Protein AF-A0A8J9X051-F1 (afdb_monomer_lite)

InterPro domains:
  IPR027417 P-loop containing nucleoside triphosphate hydrolase [G3DSA:3.40.50.300] (1-25)

Organism: Phaeodactylum tricornutum (NCBI:txid2850)

Secondary structure (DSSP, 8-state):
--SSS-HHHHHHHTTS----PPPP---------HHHHHHHHT----TTSTTS----------PPEEEPTTS-EEE--

Foldseek 3Di:
DDDDDDPVVVCVVVPNDDDDDDDDDDDDDDDDDPVRVCVVVVDDDDCPDPPHDPDDPPDDPPWDWDADPPGDTDTDD

pLDDT: mean 80.64, std 16.24, range [45.56, 96.69]

Sequence (77 aa):
MSATLDADLFRSFFGGAPLVTVPGRTFPVATYHLEDILEATNHIIEEHSRYALRQYDARETVSMWVSTKGGERKRQT

Radius of gyration: 30.81 Å; chains: 1; bounding box: 71×49×50 Å

Structure (mmCIF, N/CA/C/O backbone):
data_AF-A0A8J9X051-F1
#
_entry.id   AF-A0A8J9X051-F1
#
loop_
_atom_site.group_PDB
_atom_site.id
_atom_site.type_symbol
_atom_site.label_atom_id
_atom_site.label_alt_id
_atom_site.label_comp_id
_atom_site.label_asym_id
_atom_site.label_entity_id
_atom_site.label_seq_id
_atom_site.pdbx_PDB_ins_code
_atom_site.Cartn_x
_atom_site.Cartn_y
_atom_site.Cartn_z
_atom_site.occupancy
_atom_site.B_iso_or_equiv
_atom_site.auth_seq_id
_atom_site.auth_comp_id
_atom_site.auth_asym_id
_atom_site.auth_atom_id
_atom_site.pdbx_PDB_model_num
ATOM 1 N N . MET A 1 1 ? -14.728 7.196 10.255 1.00 83.69 1 MET A N 1
ATOM 2 C CA . MET A 1 1 ? -14.749 5.849 9.640 1.00 83.69 1 MET A CA 1
ATOM 3 C C . MET A 1 1 ? -13.565 5.749 8.695 1.00 83.69 1 MET A C 1
ATOM 5 O O . MET A 1 1 ? -13.313 6.727 8.005 1.00 83.69 1 MET A O 1
ATOM 9 N N . SER A 1 2 ? -12.829 4.637 8.689 1.00 90.00 2 SER A N 1
ATOM 10 C CA . SER A 1 2 ? -11.698 4.428 7.775 1.00 90.00 2 SER A CA 1
ATOM 11 C C . SER A 1 2 ? -11.475 2.940 7.503 1.00 90.00 2 SER A C 1
ATOM 13 O O . SER A 1 2 ? -11.836 2.115 8.338 1.00 90.00 2 SER A O 1
ATOM 15 N N . ALA A 1 3 ? -10.894 2.621 6.344 1.00 87.56 3 ALA A N 1
ATOM 16 C CA . ALA A 1 3 ? -10.573 1.259 5.916 1.00 87.56 3 ALA A CA 1
ATOM 17 C C . ALA A 1 3 ? -9.113 0.848 6.196 1.00 87.56 3 ALA A C 1
ATOM 19 O O . ALA A 1 3 ? -8.834 -0.341 6.292 1.00 87.56 3 ALA A O 1
ATOM 20 N N . THR A 1 4 ? -8.186 1.806 6.315 1.00 90.81 4 THR A N 1
ATOM 21 C CA . THR A 1 4 ? -6.729 1.541 6.366 1.00 90.81 4 THR A CA 1
ATOM 22 C C . THR A 1 4 ? -5.985 2.310 7.461 1.00 90.81 4 THR A C 1
ATOM 24 O O . THR A 1 4 ? -4.767 2.227 7.566 1.00 90.81 4 THR A O 1
ATOM 27 N N . LEU A 1 5 ? -6.701 3.097 8.258 1.00 91.19 5 LEU A N 1
ATOM 28 C CA . LEU A 1 5 ? -6.125 3.974 9.275 1.00 91.19 5 LEU A CA 1
ATOM 29 C C . LEU A 1 5 ? -5.770 3.209 10.552 1.00 91.19 5 LEU A C 1
ATOM 31 O O . LEU A 1 5 ? -6.479 2.280 10.936 1.00 91.19 5 LEU A O 1
ATOM 35 N N . ASP A 1 6 ? -4.748 3.686 11.258 1.00 93.44 6 ASP A N 1
ATOM 36 C CA . ASP A 1 6 ? -4.478 3.300 12.641 1.00 93.44 6 ASP A CA 1
ATOM 37 C C . ASP A 1 6 ? -5.615 3.779 13.562 1.00 93.44 6 ASP A C 1
ATOM 39 O O . ASP A 1 6 ? -5.773 4.970 13.838 1.00 93.44 6 ASP A O 1
ATOM 43 N N . ALA A 1 7 ? -6.448 2.844 14.012 1.00 94.25 7 ALA A N 1
ATOM 44 C CA . ALA A 1 7 ? -7.608 3.146 14.838 1.00 94.25 7 ALA A CA 1
ATOM 45 C C . ALA A 1 7 ? -7.243 3.535 16.282 1.00 94.25 7 ALA A C 1
ATOM 47 O O . ALA A 1 7 ? -7.972 4.321 16.896 1.00 94.25 7 ALA A O 1
ATOM 48 N N . ASP A 1 8 ? -6.128 3.034 16.817 1.00 93.88 8 ASP A N 1
ATOM 49 C CA . ASP A 1 8 ? -5.721 3.270 18.206 1.00 93.88 8 ASP A CA 1
ATOM 50 C C . ASP A 1 8 ? -5.107 4.661 18.381 1.00 93.88 8 ASP A C 1
ATOM 52 O O . ASP A 1 8 ? -5.381 5.352 19.373 1.00 93.88 8 ASP A O 1
ATOM 56 N N . LEU A 1 9 ? -4.373 5.135 17.370 1.00 95.00 9 LEU A N 1
ATOM 57 C CA . LEU A 1 9 ? -3.909 6.520 17.313 1.00 95.00 9 LEU A CA 1
ATOM 58 C C . LEU A 1 9 ? -5.088 7.499 17.416 1.00 95.00 9 LEU A C 1
ATOM 60 O O . LEU A 1 9 ? -5.070 8.430 18.221 1.00 95.00 9 LEU A O 1
ATOM 64 N N . PHE A 1 10 ? -6.155 7.261 16.654 1.00 94.31 10 PHE A N 1
ATOM 65 C CA . PHE A 1 10 ? -7.325 8.141 16.651 1.00 94.31 10 PHE A CA 1
ATOM 66 C C . PHE A 1 10 ? -8.144 7.997 17.928 1.00 94.31 10 PHE A C 1
ATOM 68 O O . PHE A 1 10 ? -8.598 8.993 18.492 1.00 94.31 10 PHE A O 1
ATOM 75 N N . ARG A 1 11 ? -8.289 6.773 18.436 1.00 94.88 11 ARG A N 1
ATOM 76 C CA . ARG A 1 11 ? -8.933 6.521 19.723 1.00 94.88 11 ARG A CA 1
ATOM 77 C C . ARG A 1 11 ? -8.254 7.288 20.858 1.00 94.88 11 ARG A C 1
ATOM 79 O O . ARG A 1 11 ? -8.956 7.902 21.658 1.00 94.88 11 ARG A O 1
ATOM 86 N N . SER A 1 12 ? -6.922 7.267 20.931 1.00 95.62 12 SER A N 1
ATOM 87 C CA . SER A 1 12 ? -6.171 7.982 21.974 1.00 95.62 12 SER A CA 1
ATOM 88 C C . SER A 1 12 ? -6.271 9.502 21.823 1.00 95.62 12 SER A C 1
ATOM 90 O O . SER A 1 12 ? -6.506 10.192 22.815 1.00 95.62 12 SER A O 1
ATOM 92 N N . PHE A 1 13 ? -6.207 10.015 20.590 1.00 95.75 13 PHE A N 1
ATOM 93 C CA . PHE A 1 13 ? -6.402 11.436 20.296 1.00 95.75 13 PHE A CA 1
ATOM 94 C C . PHE A 1 13 ? -7.771 11.950 20.769 1.00 95.75 13 PHE A C 1
ATOM 96 O O . PHE A 1 13 ? -7.858 13.014 21.378 1.00 95.75 13 PHE A O 1
ATOM 103 N N . PHE A 1 14 ? -8.837 11.173 20.560 1.00 95.69 14 PHE A N 1
ATOM 104 C CA . PHE A 1 14 ? -10.195 11.524 20.993 1.00 95.69 14 PHE A CA 1
ATOM 105 C C . PHE A 1 14 ? -10.520 11.087 22.432 1.00 95.69 14 PHE A C 1
ATOM 107 O O . PHE A 1 14 ? -11.684 10.866 22.765 1.00 95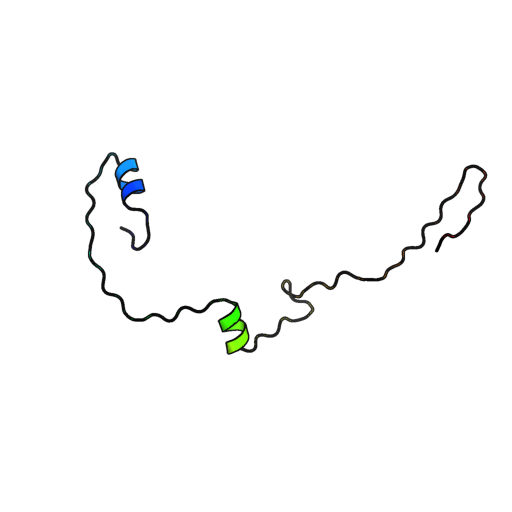.69 14 PHE A O 1
ATOM 114 N N . GLY A 1 15 ? -9.511 10.947 23.297 1.00 94.25 15 GLY A N 1
ATOM 115 C CA . GLY A 1 15 ? -9.727 10.698 24.725 1.00 94.25 15 GLY A CA 1
ATOM 116 C C . GLY A 1 15 ? -10.302 9.315 25.040 1.00 94.25 15 GLY A C 1
ATOM 117 O O . GLY A 1 15 ? -11.067 9.160 25.988 1.00 94.25 15 GLY A O 1
ATOM 118 N N . GLY A 1 16 ? -9.956 8.303 24.243 1.00 94.00 16 GLY A N 1
ATOM 119 C CA . GLY A 1 16 ? -10.393 6.924 24.456 1.00 94.00 16 GLY A CA 1
ATOM 120 C C . GLY A 1 16 ? -11.774 6.605 23.884 1.00 94.00 16 GLY A C 1
ATOM 121 O O . GLY A 1 16 ? -12.414 5.670 24.366 1.00 94.00 16 GLY A O 1
ATOM 122 N N . ALA A 1 17 ? -12.220 7.348 22.865 1.00 94.56 17 ALA A N 1
ATOM 123 C CA . ALA A 1 17 ? -13.515 7.158 22.214 1.00 94.56 17 ALA A CA 1
ATOM 124 C C . ALA A 1 17 ? -13.801 5.679 21.843 1.00 94.56 17 ALA A C 1
ATOM 126 O O . ALA A 1 17 ? -12.874 4.937 21.499 1.00 94.56 17 ALA A O 1
ATOM 127 N N . PRO A 1 18 ? -15.069 5.224 21.888 1.00 94.69 18 PRO A N 1
ATOM 128 C CA . PRO A 1 18 ? -15.422 3.852 21.531 1.00 94.69 18 PRO A CA 1
ATOM 129 C C . PRO A 1 18 ? -14.985 3.493 20.107 1.00 94.69 18 PRO A C 1
ATOM 131 O O . PRO A 1 18 ? -15.254 4.230 19.158 1.00 94.69 18 PRO A O 1
ATOM 134 N N . LEU A 1 19 ? -14.347 2.331 19.963 1.00 93.75 19 LEU A N 1
ATOM 135 C CA . LEU A 1 19 ? -13.926 1.785 18.678 1.00 93.75 19 LEU A CA 1
ATOM 136 C C . LEU A 1 19 ? -14.835 0.616 18.288 1.00 93.75 19 LEU A C 1
ATOM 138 O O . LEU A 1 19 ? -14.989 -0.334 19.054 1.00 93.75 19 LEU A O 1
ATOM 142 N N . VAL A 1 20 ? -15.407 0.680 17.086 1.00 94.62 20 VAL A N 1
ATOM 143 C CA . VAL A 1 20 ? -16.193 -0.405 16.488 1.00 94.62 20 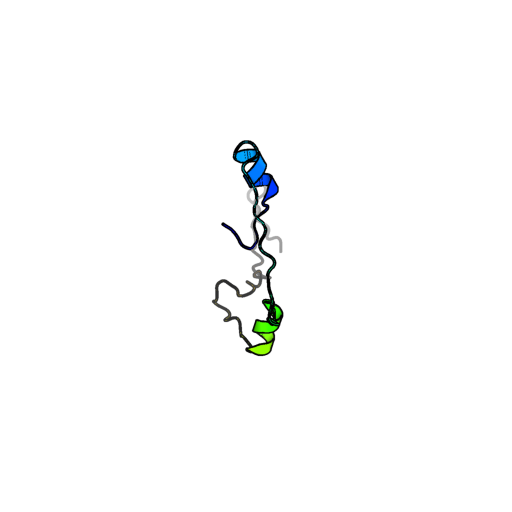VAL A CA 1
ATOM 144 C C . VAL A 1 20 ? -15.445 -0.937 15.272 1.00 94.62 20 VAL A C 1
ATOM 146 O O . VAL A 1 20 ? -15.218 -0.200 14.313 1.00 94.62 20 VAL A O 1
ATOM 149 N N . THR A 1 21 ? -15.095 -2.222 15.308 1.00 92.88 21 THR A N 1
ATOM 150 C CA . THR A 1 21 ? -14.404 -2.912 14.214 1.00 92.88 21 THR A CA 1
ATOM 151 C C . THR A 1 21 ? -15.393 -3.776 13.448 1.00 92.88 21 THR A C 1
ATOM 153 O O . THR A 1 21 ? -16.036 -4.654 14.022 1.00 92.88 21 THR A O 1
ATOM 156 N N . VAL A 1 22 ? -15.503 -3.542 12.142 1.00 92.25 22 VAL A N 1
ATOM 157 C CA . VAL A 1 22 ? -16.343 -4.344 11.248 1.00 92.25 22 VAL A CA 1
ATOM 158 C C . VAL A 1 22 ? -15.443 -5.302 10.466 1.00 92.25 22 VAL A C 1
ATOM 160 O O . VAL A 1 22 ? -14.533 -4.829 9.782 1.00 92.25 22 VAL A O 1
A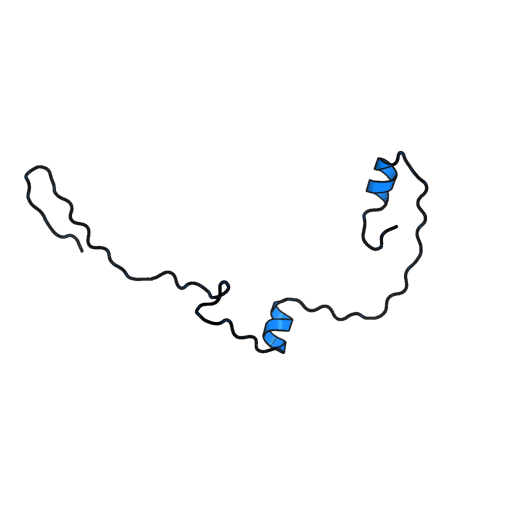TOM 163 N N . PRO A 1 23 ? -15.657 -6.630 10.540 1.00 91.06 23 PRO A N 1
ATOM 164 C CA . PRO A 1 23 ? -14.878 -7.575 9.753 1.00 91.06 23 PRO A CA 1
ATOM 165 C C . PRO A 1 23 ? -15.187 -7.399 8.262 1.00 91.06 23 PRO A C 1
ATOM 167 O O . PRO A 1 23 ? -16.346 -7.390 7.845 1.00 91.06 23 PRO A O 1
ATOM 170 N N . GLY A 1 24 ? -14.136 -7.259 7.457 1.00 87.88 24 GLY A N 1
ATOM 171 C CA . GLY A 1 24 ? -14.249 -7.166 6.006 1.00 87.88 24 GLY A CA 1
ATOM 172 C C . GLY A 1 24 ? -14.390 -8.531 5.330 1.00 87.88 24 GLY A C 1
ATOM 173 O O . GLY A 1 24 ? -14.063 -9.574 5.895 1.00 87.88 24 GLY A O 1
ATOM 174 N N . ARG A 1 25 ? -14.831 -8.506 4.072 1.00 90.38 25 ARG A N 1
ATOM 175 C CA . ARG A 1 25 ? -14.643 -9.594 3.104 1.00 90.38 25 ARG A CA 1
ATOM 176 C C . ARG A 1 25 ? -13.861 -9.032 1.929 1.00 90.38 25 ARG A C 1
ATOM 178 O O . ARG A 1 25 ? -14.169 -7.935 1.470 1.00 90.38 25 ARG A O 1
ATOM 185 N N . THR A 1 26 ? -12.867 -9.771 1.459 1.00 89.50 26 THR A N 1
ATOM 186 C CA . THR A 1 26 ? -12.063 -9.384 0.299 1.00 89.50 26 THR A CA 1
ATOM 187 C C . THR A 1 26 ? -12.393 -10.275 -0.891 1.00 89.50 26 THR A C 1
ATOM 189 O O . THR A 1 26 ? -12.788 -11.431 -0.742 1.00 89.50 26 THR A O 1
ATOM 192 N N . PHE A 1 27 ? -12.225 -9.714 -2.082 1.00 92.75 27 PHE A N 1
ATOM 193 C CA . PHE A 1 27 ? -12.110 -10.461 -3.329 1.00 92.75 27 PHE A CA 1
ATOM 194 C C . PHE A 1 27 ? -10.665 -10.323 -3.814 1.00 92.75 27 PHE A C 1
ATOM 196 O O . PHE A 1 27 ? -10.008 -9.345 -3.446 1.00 92.75 27 PHE A O 1
ATOM 203 N N . PRO A 1 28 ? -10.138 -11.283 -4.589 1.00 93.44 28 PRO A N 1
ATOM 204 C CA . PRO A 1 28 ? -8.782 -11.172 -5.107 1.00 93.44 28 PRO A CA 1
ATOM 205 C C . PRO A 1 28 ? -8.653 -9.913 -5.974 1.00 93.44 28 PRO A C 1
ATOM 207 O O . PRO A 1 28 ? -9.432 -9.708 -6.903 1.00 93.44 28 PRO A O 1
ATOM 210 N N . VAL A 1 29 ? -7.662 -9.080 -5.657 1.00 94.06 29 VAL A N 1
ATOM 211 C CA . VAL A 1 29 ? -7.291 -7.891 -6.432 1.00 94.06 29 VAL A CA 1
ATOM 212 C C . VAL A 1 29 ? -5.846 -8.072 -6.875 1.00 94.06 29 VAL A C 1
ATOM 214 O O . VAL A 1 29 ? -4.963 -8.274 -6.042 1.00 94.06 29 VAL A O 1
ATOM 217 N N . ALA A 1 30 ? -5.607 -8.024 -8.185 1.00 94.31 30 ALA A N 1
ATOM 218 C CA . ALA A 1 30 ? -4.255 -8.046 -8.725 1.00 94.31 30 ALA A CA 1
ATOM 219 C C . ALA A 1 30 ? -3.553 -6.721 -8.402 1.00 94.31 30 ALA A C 1
ATOM 221 O O . ALA A 1 30 ? -4.117 -5.647 -8.615 1.00 94.31 30 ALA A O 1
ATOM 222 N N . THR A 1 31 ? -2.334 -6.808 -7.875 1.00 94.94 31 THR A N 1
ATOM 223 C CA . THR A 1 31 ? -1.478 -5.649 -7.613 1.00 94.94 31 THR A CA 1
ATOM 224 C C . THR A 1 31 ? -0.381 -5.639 -8.662 1.00 94.94 31 THR A C 1
ATOM 226 O O . THR A 1 31 ? 0.259 -6.664 -8.868 1.00 94.94 31 THR A O 1
ATOM 229 N N . TYR A 1 32 ? -0.194 -4.495 -9.312 1.00 96.69 32 TYR A N 1
ATOM 230 C CA . TYR A 1 32 ? 0.869 -4.274 -10.284 1.00 96.69 32 TYR A CA 1
ATOM 231 C C . TYR A 1 32 ? 1.732 -3.116 -9.806 1.00 96.69 32 TYR A C 1
ATOM 233 O O . TYR A 1 32 ? 1.210 -2.082 -9.369 1.00 96.69 32 TYR A O 1
ATOM 241 N N . HIS A 1 33 ? 3.039 -3.300 -9.884 1.00 95.50 33 HIS A N 1
ATOM 242 C CA . HIS A 1 33 ? 4.025 -2.257 -9.667 1.00 95.50 33 HIS A CA 1
ATOM 243 C C . HIS A 1 33 ? 4.359 -1.560 -10.992 1.00 95.50 33 HIS A C 1
ATOM 245 O O . HIS A 1 33 ? 3.810 -1.884 -12.048 1.00 95.50 33 HIS A O 1
ATOM 251 N N . LEU A 1 34 ? 5.201 -0.527 -10.938 1.00 93.12 34 LEU A N 1
ATOM 252 C CA . LEU A 1 34 ? 5.481 0.297 -12.114 1.00 93.12 34 LEU A CA 1
ATOM 253 C C . LEU A 1 34 ? 6.163 -0.530 -13.210 1.00 93.12 34 LEU A C 1
ATOM 255 O O . LEU A 1 34 ? 5.777 -0.444 -14.372 1.00 93.12 34 LEU A O 1
ATOM 259 N N . GLU A 1 35 ? 7.140 -1.341 -12.825 1.00 92.75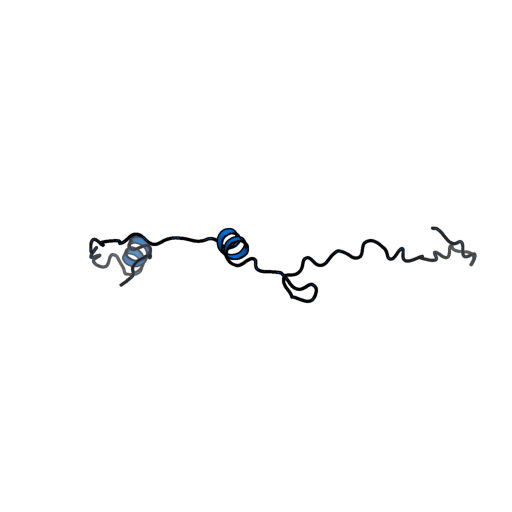 35 GLU A N 1
ATOM 260 C CA . GLU A 1 35 ? 7.873 -2.275 -13.673 1.00 92.75 35 GLU A CA 1
ATOM 261 C C . GLU A 1 35 ? 6.943 -3.221 -14.444 1.00 92.75 35 GLU A C 1
ATOM 263 O O . GLU A 1 35 ? 7.084 -3.343 -15.660 1.00 92.75 35 GLU A O 1
ATOM 268 N N . ASP A 1 36 ? 5.929 -3.781 -13.775 1.00 94.50 36 ASP A N 1
ATOM 269 C CA . ASP A 1 36 ? 4.964 -4.695 -14.389 1.00 94.50 36 ASP A CA 1
ATOM 270 C C . ASP A 1 36 ? 4.159 -3.988 -15.484 1.00 94.50 36 ASP A C 1
ATOM 272 O O . ASP A 1 36 ? 3.880 -4.554 -16.540 1.00 94.50 36 ASP A O 1
ATOM 276 N N . ILE A 1 37 ? 3.782 -2.728 -15.246 1.00 95.06 37 ILE A N 1
ATOM 277 C CA . ILE A 1 37 ? 2.999 -1.935 -16.198 1.00 95.06 37 ILE A CA 1
ATOM 278 C C . ILE A 1 37 ? 3.871 -1.511 -17.379 1.00 95.06 37 ILE A C 1
ATOM 280 O O . ILE A 1 37 ? 3.407 -1.553 -18.519 1.00 95.06 37 ILE A O 1
ATOM 284 N N . LEU A 1 38 ? 5.121 -1.113 -17.133 1.00 92.88 38 LEU A N 1
ATOM 285 C CA . LEU A 1 38 ? 6.059 -0.742 -18.193 1.00 92.88 38 LEU A CA 1
ATOM 286 C C . LEU A 1 38 ? 6.307 -1.919 -19.144 1.00 92.88 38 LEU A C 1
ATOM 288 O O . LEU A 1 38 ? 6.252 -1.729 -20.360 1.00 92.88 38 LEU A O 1
ATOM 292 N N . GLU A 1 39 ? 6.499 -3.124 -18.600 1.00 92.62 39 GLU A N 1
ATOM 293 C CA . GLU A 1 39 ? 6.661 -4.350 -19.386 1.00 92.62 39 GLU A CA 1
ATOM 294 C C . GLU A 1 39 ? 5.362 -4.739 -20.106 1.00 92.62 39 GLU A C 1
ATOM 296 O O . GLU A 1 39 ? 5.360 -4.933 -21.322 1.00 92.62 39 GLU A O 1
ATOM 301 N N . ALA A 1 40 ? 4.227 -4.768 -19.398 1.00 95.12 40 ALA A N 1
ATOM 302 C CA . ALA A 1 40 ? 2.942 -5.168 -19.976 1.00 95.12 40 ALA A CA 1
ATOM 303 C C . ALA A 1 40 ? 2.469 -4.239 -21.106 1.00 95.12 40 ALA A C 1
ATOM 305 O O . ALA A 1 40 ? 1.790 -4.680 -22.035 1.00 95.12 40 ALA A O 1
ATOM 306 N N . THR A 1 41 ? 2.807 -2.950 -21.030 1.00 94.81 41 THR A N 1
ATOM 307 C CA . THR A 1 41 ? 2.405 -1.945 -22.027 1.00 94.81 41 THR A CA 1
ATOM 308 C C . THR A 1 41 ? 3.472 -1.675 -23.086 1.00 94.81 41 THR A C 1
ATOM 310 O O . THR A 1 41 ? 3.180 -0.966 -24.049 1.00 94.81 41 THR A O 1
ATOM 313 N N . ASN A 1 42 ? 4.680 -2.236 -22.939 1.00 91.56 42 ASN A N 1
ATOM 314 C CA . ASN A 1 42 ? 5.861 -1.877 -23.733 1.00 91.56 42 ASN A CA 1
ATOM 315 C C . ASN A 1 42 ? 6.056 -0.352 -23.812 1.00 91.56 42 ASN A C 1
ATOM 317 O O . ASN A 1 42 ? 6.269 0.213 -24.888 1.00 91.56 42 ASN A O 1
ATOM 321 N N . HIS A 1 43 ? 5.920 0.333 -22.675 1.00 90.31 43 HIS A N 1
ATOM 322 C CA . HIS A 1 43 ? 6.001 1.789 -22.629 1.00 90.31 43 HIS A CA 1
ATOM 323 C C . HIS A 1 43 ? 7.417 2.280 -22.968 1.00 90.31 43 HIS A C 1
ATOM 325 O O . HIS A 1 43 ? 8.393 1.889 -22.327 1.00 90.31 43 HIS A O 1
ATOM 331 N N . ILE A 1 44 ? 7.523 3.176 -23.953 1.00 88.94 44 ILE A N 1
ATOM 332 C CA . ILE A 1 44 ? 8.790 3.764 -24.402 1.00 88.94 44 ILE A CA 1
ATOM 333 C C . ILE A 1 44 ? 8.928 5.169 -23.812 1.00 88.94 44 ILE A C 1
ATOM 335 O O . ILE A 1 44 ? 8.040 6.007 -23.967 1.00 88.94 44 ILE A O 1
ATOM 339 N N . ILE A 1 45 ? 10.064 5.442 -23.167 1.00 86.88 45 ILE A N 1
ATOM 340 C CA . ILE A 1 45 ? 10.396 6.779 -22.667 1.00 86.88 45 ILE A CA 1
ATOM 341 C C . ILE A 1 45 ? 10.995 7.596 -23.815 1.00 86.88 45 ILE A C 1
ATOM 343 O O . ILE A 1 45 ? 12.074 7.279 -24.310 1.00 86.88 45 ILE A O 1
ATOM 347 N N . GLU A 1 46 ? 10.303 8.656 -24.231 1.00 86.00 46 GLU A N 1
ATOM 348 C CA . GLU A 1 46 ? 10.793 9.575 -25.265 1.00 86.00 46 GLU A CA 1
ATOM 349 C C . GLU A 1 46 ? 12.035 10.342 -24.793 1.00 86.00 46 GLU A C 1
ATOM 351 O O . GLU A 1 46 ? 12.071 10.819 -23.661 1.00 86.00 46 GLU A O 1
ATOM 356 N N . GLU A 1 47 ? 13.021 10.541 -25.671 1.00 79.75 47 GLU A N 1
ATOM 357 C CA . GLU A 1 47 ? 14.326 11.147 -25.341 1.00 79.75 47 GLU A CA 1
ATOM 358 C C . GLU A 1 47 ? 14.240 12.574 -24.772 1.00 79.75 47 GLU A C 1
ATOM 360 O O . GLU A 1 47 ? 15.102 12.997 -24.003 1.00 79.75 47 GLU A O 1
ATOM 365 N N . HIS A 1 48 ? 13.192 13.324 -25.121 1.00 80.06 48 HIS A N 1
ATOM 366 C CA . HIS A 1 48 ? 12.953 14.687 -24.628 1.00 80.06 48 HIS A CA 1
ATOM 367 C C . HIS A 1 48 ? 11.960 14.743 -23.459 1.00 80.06 48 HIS A C 1
ATOM 369 O O . HIS A 1 48 ? 11.625 15.826 -22.969 1.00 80.06 48 HIS A O 1
ATOM 375 N N . SER A 1 49 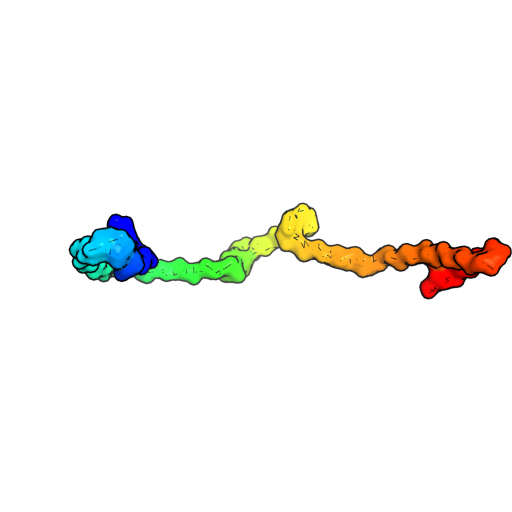? 11.471 13.588 -23.006 1.00 85.31 49 SER A N 1
ATOM 376 C CA . SER A 1 49 ? 10.585 13.501 -21.854 1.00 85.31 49 SER A CA 1
ATOM 377 C C . SER A 1 49 ? 11.337 13.829 -20.568 1.00 85.31 49 SER A C 1
ATOM 379 O O . SER A 1 49 ? 12.519 13.532 -20.406 1.00 85.31 49 SER A O 1
ATOM 381 N N . ARG A 1 50 ? 10.619 14.376 -19.584 1.00 79.81 50 ARG A N 1
ATOM 382 C CA . ARG A 1 50 ? 11.164 14.676 -18.247 1.00 79.81 50 ARG A CA 1
ATOM 383 C C . ARG A 1 50 ? 11.700 13.444 -17.512 1.00 79.81 50 ARG A C 1
ATOM 385 O O . ARG A 1 50 ? 12.434 13.600 -16.544 1.00 79.81 50 ARG A O 1
ATOM 392 N N . TYR A 1 51 ? 11.290 12.253 -17.942 1.00 79.56 51 TYR A N 1
ATOM 393 C CA . TYR A 1 51 ? 11.660 10.970 -17.346 1.00 79.56 51 TYR A CA 1
ATOM 394 C C . TYR A 1 51 ? 12.769 10.248 -18.121 1.00 79.56 51 TYR A C 1
ATOM 396 O O . TYR A 1 51 ? 13.215 9.189 -17.684 1.00 79.56 51 TYR A O 1
ATOM 404 N N . ALA A 1 52 ? 13.217 10.797 -19.258 1.00 81.94 52 ALA A N 1
ATOM 405 C CA . ALA A 1 52 ? 14.363 10.263 -19.976 1.00 81.94 52 ALA A CA 1
ATOM 406 C C . ALA A 1 52 ? 15.611 10.374 -19.104 1.00 81.94 52 ALA A C 1
ATOM 408 O O . ALA A 1 52 ? 15.852 11.400 -18.460 1.00 81.94 52 ALA A O 1
ATOM 409 N N . LEU A 1 53 ? 16.430 9.322 -19.102 1.00 76.69 53 LEU A N 1
ATOM 410 C CA . LEU A 1 53 ? 17.760 9.404 -18.522 1.00 76.69 53 LEU A CA 1
ATOM 411 C C . LEU A 1 53 ? 18.536 10.456 -19.309 1.00 76.69 53 LEU A C 1
ATOM 413 O O . LEU A 1 53 ? 18.939 10.226 -20.449 1.00 76.69 53 LEU A O 1
ATOM 417 N N . ARG A 1 54 ? 18.738 11.625 -18.697 1.00 69.19 54 ARG A N 1
ATOM 418 C CA . ARG A 1 54 ? 19.619 12.648 -19.242 1.00 69.19 54 ARG A CA 1
ATOM 419 C C . ARG A 1 54 ? 21.017 12.053 -19.227 1.00 69.19 54 ARG A C 1
ATOM 421 O O . ARG A 1 54 ? 21.631 11.946 -18.165 1.00 69.19 54 ARG A O 1
ATOM 428 N N . GLN A 1 55 ? 21.490 11.614 -20.389 1.00 66.38 55 GLN A N 1
ATOM 429 C CA . GLN A 1 55 ? 22.891 11.267 -20.548 1.00 66.38 55 GLN A CA 1
ATOM 430 C C . GLN A 1 55 ? 23.668 12.509 -20.109 1.00 66.38 55 GLN A C 1
ATOM 432 O O . GLN A 1 55 ? 23.489 13.591 -20.667 1.00 66.38 55 GLN A O 1
ATOM 437 N N . TYR A 1 56 ? 24.435 12.394 -19.024 1.00 57.72 56 TYR A N 1
ATOM 438 C CA . TYR A 1 56 ? 25.436 13.399 -18.709 1.00 57.72 56 TYR A CA 1
ATOM 439 C C . TYR A 1 56 ? 26.286 13.541 -19.969 1.00 57.72 56 TYR A C 1
ATOM 441 O O . TYR A 1 56 ? 26.823 12.533 -20.429 1.00 57.72 56 TYR A O 1
ATOM 449 N N . ASP A 1 57 ? 26.359 14.753 -20.524 1.00 57.25 57 ASP A N 1
ATOM 450 C CA . ASP A 1 57 ? 27.231 15.106 -21.642 1.00 57.25 57 ASP A CA 1
ATOM 451 C C . ASP A 1 57 ? 28.676 14.752 -21.276 1.00 57.25 57 ASP A C 1
ATOM 453 O O . ASP A 1 57 ? 29.453 15.547 -20.741 1.00 57.25 57 ASP A O 1
ATOM 457 N N . ALA A 1 58 ? 29.054 13.506 -21.534 1.00 57.94 58 ALA A N 1
ATOM 458 C CA . ALA A 1 58 ? 30.422 13.058 -21.493 1.00 57.94 58 ALA A CA 1
ATOM 459 C C . ALA A 1 58 ? 31.079 13.563 -22.777 1.00 57.94 58 ALA A C 1
ATOM 461 O O . ALA A 1 58 ? 31.177 12.810 -23.745 1.00 57.94 58 ALA A O 1
ATOM 462 N N . ARG A 1 59 ? 31.495 14.840 -22.754 1.00 53.69 59 ARG A N 1
ATOM 463 C CA . ARG A 1 59 ? 32.589 15.492 -23.513 1.00 53.69 59 ARG A CA 1
ATOM 464 C C . ARG A 1 59 ? 32.195 16.894 -23.987 1.00 53.69 59 ARG A C 1
ATOM 466 O O . ARG A 1 59 ? 31.943 17.113 -25.163 1.00 53.69 59 ARG A O 1
ATOM 473 N N . GLU A 1 60 ? 32.369 17.874 -23.114 1.00 58.84 60 GLU A N 1
ATOM 474 C CA . GLU A 1 60 ? 33.036 19.102 -23.544 1.00 58.84 60 GLU A CA 1
ATOM 475 C C . GLU A 1 60 ? 34.283 19.276 -22.685 1.00 58.84 60 GLU A C 1
ATOM 477 O O . GLU A 1 60 ? 34.230 19.678 -21.524 1.00 58.84 60 GLU A O 1
ATOM 482 N N . THR A 1 61 ? 35.438 18.907 -23.238 1.00 55.62 61 THR A N 1
ATOM 483 C CA . THR A 1 61 ? 36.729 19.274 -22.657 1.00 55.62 61 THR A CA 1
ATOM 484 C C . THR A 1 61 ? 36.881 20.783 -22.825 1.00 55.62 61 THR A C 1
ATOM 486 O O . THR A 1 61 ? 37.371 21.263 -23.847 1.00 55.62 61 THR A O 1
ATOM 489 N N . VAL A 1 62 ? 36.402 21.551 -21.848 1.00 63.06 62 VAL A N 1
ATOM 490 C CA . VAL A 1 62 ? 36.576 23.005 -21.829 1.00 63.06 62 VAL A CA 1
ATOM 491 C C . VAL A 1 62 ? 38.062 23.294 -21.634 1.00 63.06 62 VAL A C 1
ATOM 493 O O . VAL A 1 62 ? 38.618 23.073 -20.560 1.00 63.06 62 VAL A O 1
ATOM 496 N N . SER A 1 63 ? 38.730 23.782 -22.680 1.00 58.56 63 SER A N 1
ATOM 497 C CA . SER A 1 63 ? 40.126 24.201 -22.570 1.00 58.56 63 SER A CA 1
ATOM 498 C C . SER A 1 63 ? 40.209 25.500 -21.771 1.00 58.56 63 SER A C 1
ATOM 500 O O . SER A 1 63 ? 39.697 26.532 -22.213 1.00 58.56 63 SER A O 1
ATOM 502 N N . MET A 1 64 ? 40.874 25.460 -20.620 1.00 56.91 64 MET A N 1
ATOM 503 C CA . MET A 1 64 ? 41.074 26.626 -19.764 1.00 56.91 64 MET A CA 1
ATOM 504 C C . MET A 1 64 ? 42.492 27.180 -19.940 1.00 56.91 64 MET A C 1
ATOM 506 O O . MET A 1 64 ? 43.477 26.444 -19.895 1.00 56.91 64 MET A O 1
ATOM 510 N N . TRP A 1 65 ? 42.608 28.493 -20.137 1.00 57.16 65 TRP A N 1
ATOM 511 C CA . TRP A 1 65 ? 43.896 29.180 -20.231 1.00 57.16 65 TRP A CA 1
ATOM 512 C C . TRP A 1 65 ? 44.270 29.740 -18.860 1.00 57.16 65 TRP A C 1
ATOM 514 O O . TRP A 1 65 ? 43.585 30.627 -18.354 1.00 57.16 65 TRP A O 1
ATOM 524 N N . VAL A 1 66 ? 45.365 29.266 -18.265 1.00 59.53 66 VAL A N 1
ATOM 525 C CA . VAL A 1 66 ? 45.899 29.846 -17.024 1.00 59.53 66 VAL A CA 1
ATOM 526 C C . VAL A 1 66 ? 47.063 30.769 -17.378 1.00 59.53 66 VAL A C 1
ATOM 528 O O . VAL A 1 66 ? 48.049 30.340 -17.973 1.00 59.53 66 VAL A O 1
ATOM 531 N N . SER A 1 67 ? 46.940 32.053 -17.035 1.00 58.31 67 SER A N 1
ATOM 532 C CA . SER A 1 67 ? 48.032 33.026 -17.139 1.00 58.31 67 SER A CA 1
ATOM 533 C C . SER A 1 67 ? 48.790 33.050 -15.818 1.00 58.31 67 SER A C 1
ATOM 535 O O . SER A 1 67 ? 48.213 33.376 -14.780 1.00 58.31 67 SER A O 1
ATOM 537 N N . THR A 1 68 ? 50.081 32.737 -15.838 1.00 58.41 68 THR A N 1
ATOM 538 C CA . THR A 1 68 ? 50.944 32.910 -14.663 1.00 58.41 68 THR A CA 1
ATOM 539 C C . THR A 1 68 ? 51.459 34.351 -14.587 1.00 58.41 68 THR A C 1
ATOM 541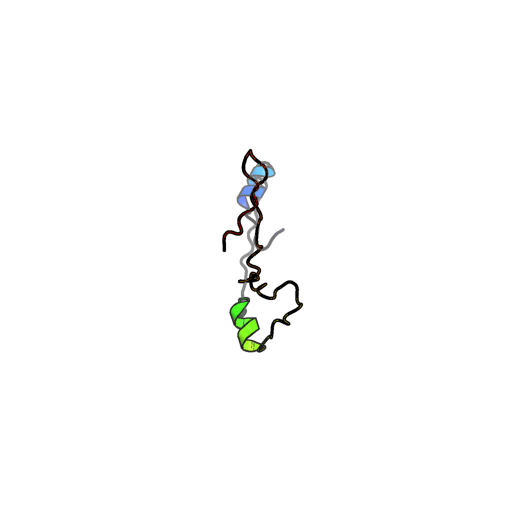 O O . THR A 1 68 ? 51.371 35.123 -15.553 1.00 58.41 68 THR A O 1
ATOM 544 N N . LYS A 1 69 ? 51.929 34.766 -13.401 1.00 54.62 69 LYS A N 1
ATOM 545 C CA . LYS A 1 69 ? 52.441 36.126 -13.178 1.00 54.62 69 LYS A CA 1
ATOM 546 C C . LYS A 1 69 ? 53.677 36.351 -14.053 1.00 54.62 69 LYS A C 1
ATOM 548 O O . LYS A 1 69 ? 54.721 35.765 -13.801 1.00 54.62 69 LYS A O 1
ATOM 553 N N . GLY A 1 70 ? 53.517 37.181 -15.081 1.00 62.28 70 GLY A N 1
ATOM 554 C CA . GLY A 1 70 ? 54.518 37.423 -16.124 1.00 62.28 70 GLY A CA 1
ATOM 555 C C . GLY A 1 70 ? 53.922 37.535 -17.530 1.00 62.28 70 GLY A C 1
ATOM 556 O O . GLY A 1 70 ? 54.571 38.078 -18.412 1.00 62.28 70 GLY A O 1
ATOM 557 N N . GLY A 1 71 ? 52.670 37.102 -17.734 1.00 58.38 71 GLY A N 1
ATOM 558 C CA . GLY A 1 71 ? 51.945 37.332 -18.991 1.00 58.38 71 GLY A CA 1
ATOM 559 C C . GLY A 1 71 ? 52.200 36.304 -20.098 1.00 58.38 71 GLY A C 1
ATOM 560 O O . GLY A 1 71 ? 51.746 36.511 -21.220 1.00 58.38 71 GLY A O 1
ATOM 561 N N . GLU A 1 72 ? 52.853 35.178 -19.807 1.00 59.88 72 GLU A N 1
ATOM 562 C CA . GLU A 1 72 ? 52.930 34.059 -20.749 1.00 59.88 72 GLU A CA 1
ATOM 563 C C . GLU A 1 72 ? 51.734 33.111 -20.582 1.00 59.88 72 GLU A C 1
ATOM 565 O O . GLU A 1 72 ? 51.417 32.645 -19.484 1.00 59.88 72 GLU A O 1
ATOM 570 N N . ARG A 1 73 ? 51.048 32.834 -21.698 1.00 53.81 73 ARG A N 1
ATOM 571 C CA . ARG A 1 73 ? 49.897 31.924 -21.777 1.00 53.81 73 ARG A CA 1
ATOM 572 C C . ARG A 1 73 ? 50.357 30.590 -22.357 1.00 53.81 73 ARG A C 1
ATOM 574 O O . ARG A 1 73 ? 50.781 30.545 -23.510 1.00 53.81 73 ARG A O 1
ATOM 581 N N . LYS A 1 74 ? 50.229 29.495 -21.602 1.00 56.03 74 LYS A N 1
ATOM 582 C CA . LYS A 1 74 ? 50.476 28.132 -22.105 1.00 56.03 74 LYS A CA 1
ATOM 583 C C . LYS A 1 74 ? 49.200 27.293 -22.009 1.00 56.03 74 LYS A C 1
ATOM 585 O O . LYS A 1 74 ? 48.523 27.311 -20.986 1.00 56.03 74 LYS A O 1
ATOM 590 N N . ARG A 1 75 ? 48.864 26.590 -23.096 1.00 46.53 75 ARG A N 1
ATOM 591 C CA . ARG A 1 75 ? 47.693 25.703 -23.201 1.00 46.53 75 ARG A CA 1
ATOM 592 C C . ARG A 1 75 ? 47.975 24.399 -22.454 1.00 46.53 75 ARG A C 1
ATOM 594 O O . ARG A 1 75 ? 48.989 23.768 -22.748 1.00 46.53 75 ARG A O 1
ATOM 601 N N . GLN A 1 76 ? 47.090 23.984 -21.552 1.00 58.50 76 GLN A N 1
ATOM 602 C CA . GLN A 1 76 ? 47.108 22.635 -20.979 1.00 58.50 76 GLN A CA 1
ATOM 603 C C . GLN A 1 76 ? 45.882 21.875 -21.506 1.00 58.50 76 GLN A C 1
ATOM 605 O O . GLN A 1 76 ? 44.764 22.382 -21.418 1.00 58.50 76 GLN A O 1
ATOM 610 N N . THR A 1 77 ? 46.137 20.748 -22.177 1.00 45.56 77 THR A N 1
ATOM 611 C CA . THR A 1 77 ? 45.139 19.749 -22.607 1.00 45.56 77 THR A CA 1
ATOM 612 C C . THR A 1 77 ? 44.576 18.981 -21.432 1.00 45.56 77 THR A C 1
ATOM 614 O O . THR A 1 77 ? 45.377 18.696 -20.513 1.00 45.56 77 THR A O 1
#